Protein AF-A0A2N2DES1-F1 (afdb_monomer)

Foldseek 3Di:
DDDPVNVVVVVVVVVVVVVVVVVVPPAPPQHDPVVSVVVVVVVCVVCVVPNLVVQQVVCCVPPVDDLVRPQQVVCVVVVHDRDD

Radius of gyration: 20.35 Å; Cα contacts (8 Å, |Δi|>4): 31; chains: 1; bounding box: 42×20×59 Å

Sequence (84 aa):
MLNRKNIITVVLVIAFIAVIVLAATNRSRHGDPKEWEKKHAEVAQQHAGQLDEFCLDCHNKEFNHTRENFCNQCHRARKVKPVE

Structure (mmCIF, N/CA/C/O backbone):
data_AF-A0A2N2DES1-F1
#
_entry.id   AF-A0A2N2DES1-F1
#
loop_
_atom_site.group_PDB
_atom_site.id
_atom_site.type_symbol
_atom_site.label_atom_id
_atom_site.label_alt_id
_atom_site.label_comp_id
_atom_site.label_asym_id
_atom_site.label_entity_id
_atom_site.label_seq_id
_atom_site.pdbx_PDB_ins_code
_atom_site.Cartn_x
_atom_site.Cartn_y
_atom_site.Cartn_z
_atom_site.occupancy
_atom_site.B_iso_or_equiv
_atom_site.auth_seq_id
_atom_site.auth_comp_id
_atom_site.auth_asym_id
_atom_site.auth_atom_id
_atom_site.pdbx_PDB_model_num
ATOM 1 N N . M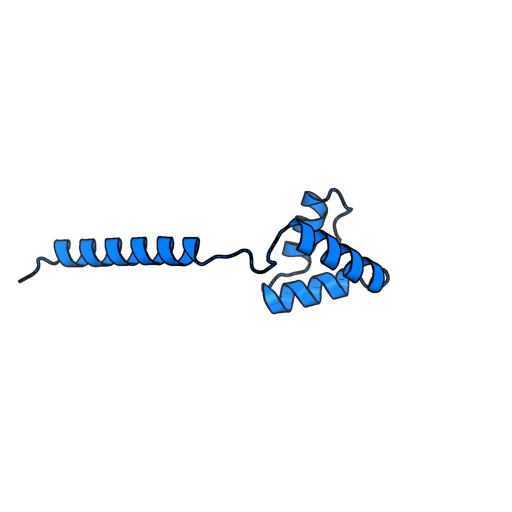ET A 1 1 ? -23.396 1.976 42.886 1.00 59.47 1 MET A N 1
ATOM 2 C CA . MET A 1 1 ? -23.631 1.127 41.695 1.00 59.47 1 MET A CA 1
ATOM 3 C C . MET A 1 1 ? -23.532 2.013 40.464 1.00 59.47 1 MET A C 1
ATOM 5 O O . MET A 1 1 ? -24.220 3.027 40.424 1.00 59.47 1 MET A O 1
ATOM 9 N N . LEU A 1 2 ? -22.64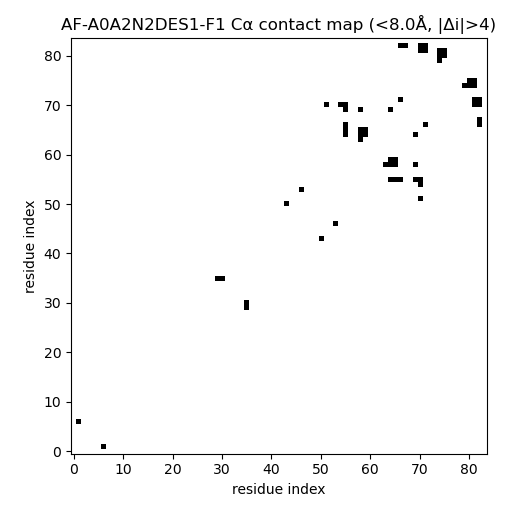1 1.714 39.513 1.00 60.66 2 LEU A N 1
ATOM 10 C CA . LEU A 1 2 ? -22.539 2.512 38.287 1.00 60.66 2 LEU A CA 1
ATOM 11 C C . LEU A 1 2 ? -23.819 2.324 37.458 1.00 60.66 2 LEU A C 1
ATOM 13 O O . LEU A 1 2 ? -24.201 1.198 37.150 1.00 60.66 2 LEU A O 1
ATOM 17 N N . ASN A 1 3 ? -24.485 3.423 37.107 1.00 79.31 3 ASN A N 1
ATOM 18 C CA . ASN A 1 3 ? -25.637 3.410 36.208 1.00 79.31 3 ASN A CA 1
ATOM 19 C C . ASN A 1 3 ? -25.224 2.802 34.855 1.00 79.31 3 ASN A C 1
ATOM 21 O O . ASN A 1 3 ? -24.141 3.098 34.350 1.00 79.31 3 ASN A O 1
ATOM 25 N N . ARG A 1 4 ? -26.101 1.999 34.244 1.00 80.12 4 ARG A N 1
ATOM 26 C CA . ARG A 1 4 ? -25.925 1.406 32.909 1.00 80.12 4 ARG A CA 1
ATOM 27 C C . ARG A 1 4 ? -25.456 2.430 31.862 1.00 80.12 4 ARG A C 1
ATOM 29 O O . ARG A 1 4 ? -24.621 2.100 31.029 1.00 80.12 4 ARG A O 1
ATOM 36 N N . LYS A 1 5 ? -25.918 3.684 31.956 1.00 81.00 5 LYS A N 1
ATOM 37 C CA . LYS A 1 5 ? -25.459 4.799 31.104 1.00 81.00 5 LYS A CA 1
ATOM 38 C C . LYS A 1 5 ? -23.969 5.117 31.287 1.00 81.00 5 LYS A C 1
ATOM 40 O O . LYS A 1 5 ? -23.265 5.295 30.304 1.00 81.00 5 LYS A O 1
ATOM 45 N N . ASN A 1 6 ? -23.472 5.111 32.523 1.00 83.88 6 ASN A N 1
ATOM 46 C CA . ASN A 1 6 ? -22.069 5.405 32.831 1.00 83.88 6 ASN A CA 1
ATOM 47 C C . ASN A 1 6 ? -21.141 4.284 32.347 1.00 83.88 6 ASN A C 1
ATOM 49 O O . ASN A 1 6 ? -20.043 4.563 31.882 1.00 83.88 6 ASN A O 1
ATOM 53 N N . ILE A 1 7 ? -21.596 3.028 32.410 1.00 88.81 7 ILE A N 1
ATOM 54 C CA . ILE A 1 7 ? -20.844 1.877 31.887 1.00 88.81 7 ILE A CA 1
ATOM 55 C C . ILE A 1 7 ? -20.682 1.998 30.368 1.00 88.81 7 ILE A C 1
ATOM 57 O O . ILE A 1 7 ? -19.576 1.845 29.860 1.00 88.81 7 ILE A O 1
ATOM 61 N N . ILE A 1 8 ? -21.759 2.335 29.650 1.00 87.44 8 ILE A N 1
ATOM 62 C CA . ILE A 1 8 ? -21.721 2.519 28.191 1.00 87.44 8 ILE A CA 1
ATOM 63 C C . ILE A 1 8 ? -20.747 3.639 27.812 1.00 87.44 8 ILE A C 1
ATOM 65 O O . ILE A 1 8 ? -19.910 3.449 26.932 1.00 87.44 8 ILE A O 1
ATOM 69 N N . THR A 1 9 ? -20.803 4.779 28.504 1.00 89.88 9 THR A N 1
ATOM 70 C CA . THR A 1 9 ? -19.888 5.898 28.245 1.00 89.88 9 THR A CA 1
ATOM 71 C C . THR A 1 9 ? -18.427 5.498 28.445 1.00 89.88 9 THR A C 1
ATOM 73 O O . THR A 1 9 ? -17.594 5.802 27.598 1.00 89.88 9 THR A O 1
ATOM 76 N N . VAL A 1 10 ? -18.108 4.775 29.523 1.00 89.19 10 VAL A N 1
ATOM 77 C CA . VAL A 1 10 ? -16.736 4.312 29.792 1.00 89.19 10 VAL A CA 1
ATOM 78 C C . VAL A 1 10 ? -16.244 3.363 28.698 1.00 89.19 10 VAL A C 1
ATOM 80 O O . VAL A 1 10 ? -15.122 3.517 28.222 1.00 89.19 10 VAL A O 1
ATOM 83 N N . VAL A 1 11 ? -17.086 2.432 28.243 1.00 90.81 11 VAL A N 1
ATOM 84 C CA . VAL A 1 11 ? -16.740 1.509 27.148 1.00 90.81 11 VAL A CA 1
ATOM 85 C C . VAL A 1 11 ? -16.443 2.268 25.854 1.00 90.81 11 VAL A C 1
ATOM 87 O O . VAL A 1 11 ? -15.447 1.979 25.194 1.00 90.81 11 VAL A O 1
ATOM 90 N N . LEU A 1 12 ? -17.257 3.270 25.510 1.00 90.31 12 LEU A N 1
ATOM 91 C CA . LEU A 1 12 ? -17.045 4.084 24.310 1.00 90.31 12 LEU A CA 1
ATOM 92 C C . LEU A 1 12 ? -15.748 4.896 24.381 1.00 90.31 12 LEU A C 1
ATOM 94 O O . LEU A 1 12 ? -15.010 4.957 23.400 1.00 90.31 12 LEU A O 1
ATOM 98 N N . VAL A 1 13 ? -15.441 5.477 25.542 1.00 93.56 13 VAL A N 1
ATOM 99 C CA . VAL A 1 13 ? -14.194 6.227 25.752 1.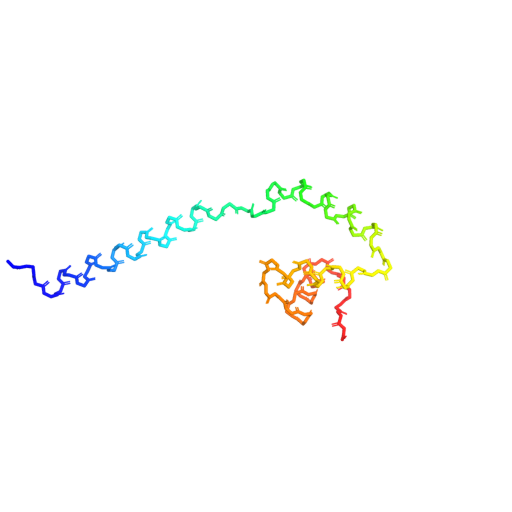00 93.56 13 VAL A CA 1
ATOM 100 C C . VAL A 1 13 ? -12.979 5.310 25.609 1.00 93.56 13 VAL A C 1
ATOM 102 O O . VAL A 1 13 ? -12.028 5.665 24.917 1.00 93.56 13 VAL A O 1
ATOM 105 N N . ILE A 1 14 ? -13.018 4.111 26.194 1.00 92.00 14 ILE A N 1
ATOM 106 C CA . ILE A 1 14 ? -11.929 3.132 26.069 1.00 92.00 14 ILE A CA 1
ATOM 107 C C . ILE A 1 14 ? -11.754 2.695 24.610 1.00 92.00 14 ILE A C 1
ATOM 109 O O . ILE A 1 14 ? -10.627 2.659 24.117 1.00 92.00 14 ILE A O 1
ATOM 113 N N . ALA A 1 15 ? -12.850 2.412 23.900 1.00 91.00 15 ALA A N 1
ATOM 114 C CA . ALA A 1 15 ? -12.802 2.045 22.487 1.00 91.00 15 ALA A CA 1
AT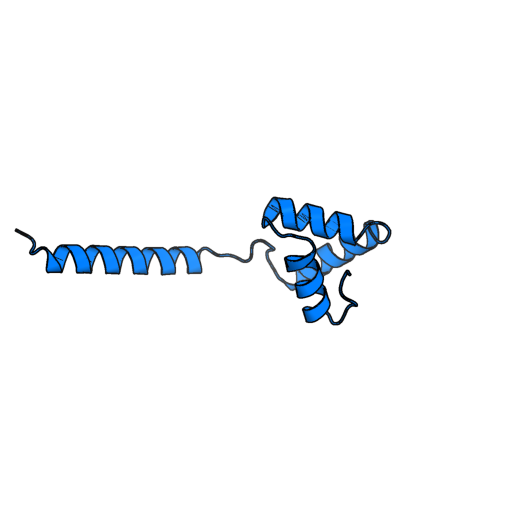OM 115 C C . ALA A 1 15 ? -12.189 3.165 21.628 1.00 91.00 15 ALA A C 1
ATOM 117 O O . ALA A 1 15 ? -11.347 2.901 20.772 1.00 91.00 15 ALA A O 1
ATOM 118 N N . PHE A 1 16 ? -12.549 4.421 21.895 1.00 91.88 16 PHE A N 1
ATOM 119 C CA . PHE A 1 16 ? -11.994 5.576 21.193 1.00 91.88 16 PHE A CA 1
ATOM 120 C C . PHE A 1 16 ? -10.489 5.750 21.451 1.00 91.88 16 PHE A C 1
ATOM 122 O O . PHE A 1 16 ? -9.716 5.946 20.513 1.00 91.88 16 PHE A O 1
ATOM 129 N N . ILE A 1 17 ? -10.049 5.600 22.704 1.00 90.88 17 ILE A N 1
ATOM 130 C CA . ILE A 1 17 ? -8.624 5.638 23.066 1.00 90.88 17 ILE A CA 1
ATOM 131 C C . ILE A 1 17 ? -7.859 4.509 22.365 1.00 90.88 17 ILE A C 1
ATOM 133 O O . ILE A 1 17 ? -6.774 4.748 21.839 1.00 90.88 17 ILE A O 1
ATOM 137 N N . ALA A 1 18 ? -8.426 3.302 22.294 1.00 86.31 18 ALA A N 1
ATOM 138 C CA . ALA A 1 18 ? -7.804 2.178 21.598 1.00 86.31 18 ALA A CA 1
ATOM 139 C C . ALA A 1 18 ? -7.582 2.474 20.104 1.00 86.31 18 ALA A C 1
ATOM 141 O O . ALA A 1 18 ? -6.504 2.196 19.583 1.00 86.31 18 ALA A O 1
ATOM 142 N N . VAL A 1 19 ? -8.552 3.102 19.428 1.00 83.69 19 VAL A N 1
ATOM 143 C CA . VAL A 1 19 ? -8.410 3.524 18.023 1.00 83.69 19 VAL A CA 1
ATOM 144 C C . VAL A 1 19 ? -7.292 4.556 17.858 1.00 83.69 19 VAL A C 1
ATOM 146 O O . VAL A 1 19 ? -6.482 4.427 16.942 1.00 83.69 19 VAL A O 1
ATOM 149 N N . ILE A 1 20 ? -7.198 5.545 18.754 1.00 82.12 20 ILE A N 1
ATOM 150 C CA . ILE A 1 20 ? -6.131 6.561 18.713 1.00 82.12 20 ILE A CA 1
ATOM 151 C C . ILE A 1 20 ? -4.755 5.920 18.904 1.00 82.12 20 ILE A C 1
ATOM 153 O O . ILE A 1 20 ? -3.825 6.232 18.162 1.00 82.12 20 ILE A O 1
ATOM 157 N N . VAL A 1 21 ? -4.620 5.010 19.872 1.00 80.69 21 VAL A N 1
ATOM 158 C CA . VAL A 1 21 ? -3.356 4.309 20.132 1.00 80.69 21 VAL A CA 1
ATOM 159 C C . VAL A 1 21 ? -2.952 3.463 18.926 1.00 80.69 21 VAL A C 1
ATOM 161 O O . VAL A 1 21 ? -1.802 3.539 18.506 1.00 80.69 21 VAL A O 1
ATOM 164 N N . LEU A 1 22 ? -3.886 2.721 18.324 1.00 78.56 22 LEU A N 1
ATOM 165 C CA . LEU A 1 22 ? -3.632 1.933 17.113 1.00 78.56 22 LEU A CA 1
ATOM 166 C C . LEU A 1 22 ? -3.258 2.807 15.908 1.00 78.56 22 LEU A C 1
ATOM 168 O O . LEU A 1 22 ? -2.391 2.436 15.121 1.00 78.56 22 LEU A O 1
ATOM 172 N N . ALA A 1 23 ? -3.872 3.982 15.765 1.00 68.69 23 ALA A N 1
ATOM 173 C CA . ALA A 1 23 ? -3.518 4.933 14.715 1.00 68.69 23 ALA A CA 1
ATOM 174 C C . ALA A 1 23 ? -2.113 5.522 14.928 1.00 68.69 23 ALA A C 1
ATOM 176 O O . ALA A 1 23 ? -1.352 5.653 13.973 1.00 68.69 23 ALA A O 1
ATOM 177 N N . ALA A 1 24 ? -1.744 5.828 16.175 1.00 66.31 24 ALA A N 1
ATOM 178 C CA . ALA A 1 24 ? -0.424 6.350 16.523 1.00 66.31 24 ALA A CA 1
ATOM 179 C C . ALA A 1 24 ? 0.696 5.299 16.400 1.00 66.31 24 ALA A C 1
ATOM 181 O O . ALA A 1 24 ? 1.838 5.647 16.099 1.00 66.31 24 ALA A O 1
ATOM 182 N N . THR A 1 25 ? 0.392 4.014 16.612 1.00 64.50 25 THR A N 1
ATOM 183 C CA . THR A 1 25 ? 1.354 2.912 16.439 1.00 64.50 25 THR A CA 1
ATOM 184 C C . THR A 1 25 ? 1.435 2.395 15.007 1.00 64.50 25 THR A C 1
ATOM 186 O O . THR A 1 25 ? 2.333 1.604 14.707 1.00 64.50 25 THR A O 1
ATOM 189 N N . ASN A 1 26 ? 0.577 2.885 14.107 1.00 59.03 26 ASN A N 1
ATOM 190 C CA . ASN A 1 26 ? 0.627 2.624 12.672 1.00 59.03 26 ASN A CA 1
ATOM 191 C C . ASN A 1 26 ? 1.817 3.374 12.039 1.00 59.03 26 ASN A C 1
ATOM 193 O O . ASN A 1 26 ? 1.675 4.291 11.233 1.00 59.03 26 ASN A O 1
ATOM 197 N N . ARG A 1 27 ? 3.038 2.995 12.433 1.00 55.31 27 ARG A N 1
ATOM 198 C CA . ARG A 1 27 ? 4.252 3.343 11.695 1.00 55.31 27 ARG A CA 1
ATOM 199 C C . ARG A 1 27 ? 4.082 2.829 10.270 1.00 55.31 27 ARG A C 1
ATOM 201 O O . ARG A 1 27 ? 3.637 1.696 10.086 1.00 55.31 27 ARG A O 1
ATOM 208 N N . SER A 1 28 ? 4.465 3.631 9.276 1.00 55.25 28 SER A N 1
ATOM 209 C CA . SER A 1 28 ? 4.583 3.161 7.895 1.00 55.25 28 SER A CA 1
ATOM 210 C C . SER A 1 28 ? 5.351 1.844 7.896 1.00 55.25 28 SER A C 1
ATOM 212 O O . SER A 1 28 ? 6.538 1.814 8.216 1.00 55.25 28 SER A O 1
ATOM 214 N N . ARG A 1 29 ? 4.660 0.749 7.560 1.00 58.97 29 ARG A N 1
ATOM 215 C CA . ARG A 1 29 ? 5.207 -0.621 7.529 1.00 58.97 29 ARG A CA 1
ATOM 216 C C . ARG A 1 29 ? 6.466 -0.737 6.660 1.00 58.97 29 ARG A C 1
ATOM 218 O O . ARG A 1 29 ? 7.279 -1.629 6.843 1.00 58.97 29 ARG A O 1
ATOM 225 N N . HIS A 1 30 ? 6.607 0.215 5.747 1.00 63.72 30 HIS A N 1
ATOM 226 C CA . HIS A 1 30 ? 7.658 0.350 4.758 1.00 63.72 30 HIS A CA 1
ATOM 227 C C . HIS A 1 30 ? 8.809 1.284 5.183 1.00 63.72 30 HIS A C 1
ATOM 229 O O . HIS A 1 30 ? 9.747 1.470 4.416 1.00 63.72 30 HIS A O 1
ATOM 235 N N . GLY A 1 31 ? 8.774 1.846 6.397 1.00 69.94 31 GLY A N 1
ATOM 236 C CA . GLY A 1 31 ? 9.807 2.756 6.894 1.00 69.94 31 GLY A CA 1
ATOM 237 C C . GLY A 1 31 ? 9.757 4.138 6.236 1.00 69.94 31 GLY A C 1
ATOM 238 O O . GLY A 1 31 ? 8.674 4.673 5.985 1.00 69.94 31 GLY A O 1
ATOM 239 N N . ASP A 1 32 ? 10.931 4.732 6.003 1.00 78.81 32 ASP A N 1
ATOM 240 C CA . ASP A 1 32 ? 11.056 6.019 5.316 1.00 78.81 32 ASP A CA 1
ATOM 241 C C . ASP A 1 32 ? 10.568 5.913 3.855 1.00 78.81 32 ASP A C 1
ATOM 243 O O . ASP A 1 32 ? 11.033 5.039 3.118 1.00 78.81 32 ASP A O 1
ATOM 247 N N . PRO A 1 33 ? 9.663 6.798 3.395 1.00 69.56 33 PRO A N 1
ATOM 248 C CA . PRO A 1 33 ? 9.103 6.716 2.049 1.00 69.56 33 PRO A CA 1
ATOM 249 C C . PRO A 1 33 ? 10.133 6.811 0.918 1.00 69.56 33 PRO A C 1
ATOM 251 O O . PRO A 1 33 ? 9.951 6.161 -0.111 1.00 69.56 33 PRO A O 1
ATOM 254 N N . LYS A 1 34 ? 11.203 7.603 1.081 1.00 73.19 34 LYS A N 1
ATOM 255 C CA . LYS A 1 34 ? 12.229 7.770 0.039 1.00 73.19 34 LYS A CA 1
ATOM 256 C C . LYS A 1 34 ? 13.113 6.535 -0.048 1.00 73.19 34 LYS A C 1
ATOM 258 O O . LYS A 1 34 ? 13.457 6.097 -1.144 1.00 73.19 34 LYS A O 1
ATOM 263 N N . GLU A 1 35 ? 13.477 5.970 1.101 1.00 77.00 35 GLU A N 1
ATOM 264 C CA . GLU A 1 35 ? 14.245 4.727 1.145 1.00 77.00 35 GLU A CA 1
ATOM 265 C C . GLU A 1 35 ? 13.437 3.553 0.582 1.00 77.00 35 GLU A C 1
ATOM 267 O O . GLU A 1 35 ? 13.959 2.764 -0.211 1.00 77.00 35 GLU A O 1
ATOM 272 N N . TRP A 1 36 ? 12.151 3.477 0.936 1.00 77.00 36 TRP A N 1
ATOM 273 C CA . TRP A 1 36 ? 11.241 2.488 0.377 1.00 77.00 36 TRP A CA 1
ATOM 274 C C . TRP A 1 36 ? 11.133 2.615 -1.140 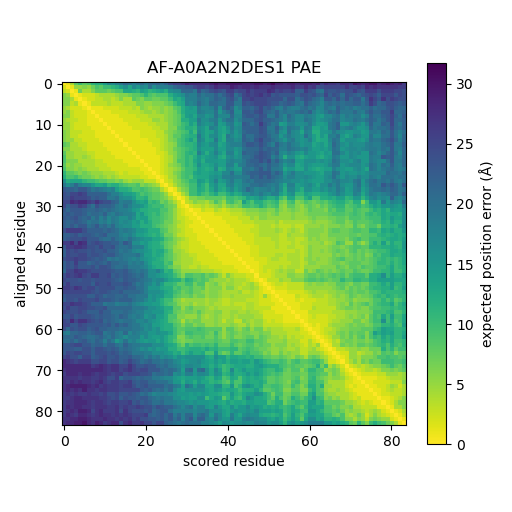1.00 77.00 36 TRP A C 1
ATOM 276 O O . TRP A 1 36 ? 11.306 1.622 -1.837 1.00 77.00 36 TRP A O 1
ATOM 286 N N . GLU A 1 37 ? 10.901 3.821 -1.665 1.00 74.88 37 GLU A N 1
ATOM 287 C CA . GLU A 1 37 ? 10.748 4.048 -3.104 1.00 74.88 37 GLU A CA 1
ATOM 288 C C . GLU A 1 37 ? 11.994 3.617 -3.887 1.00 74.88 37 GLU A C 1
ATOM 290 O O . GLU A 1 37 ? 11.872 2.960 -4.923 1.00 74.88 37 GLU A O 1
ATOM 295 N N . LYS A 1 38 ? 13.189 3.909 -3.357 1.00 80.88 38 LYS A N 1
ATOM 296 C CA . LYS A 1 38 ? 14.454 3.479 -3.960 1.00 80.88 38 LYS A CA 1
ATOM 297 C C . LYS A 1 38 ? 14.574 1.953 -4.005 1.00 80.88 38 LYS A C 1
ATOM 299 O O . LYS A 1 38 ? 14.782 1.394 -5.079 1.00 80.88 38 LYS A O 1
ATOM 304 N N . L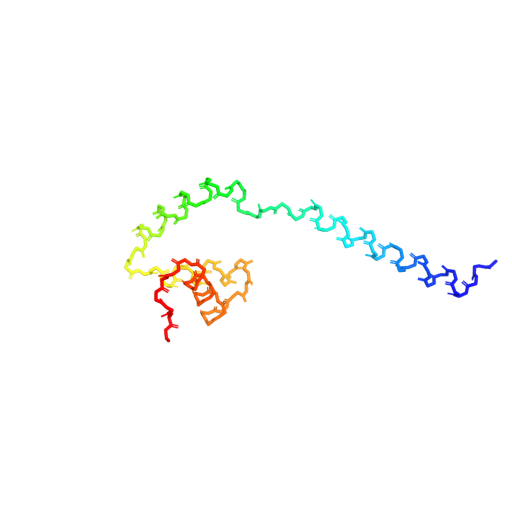YS A 1 39 ? 14.411 1.275 -2.864 1.00 76.81 39 LYS A N 1
ATOM 305 C CA . LYS A 1 39 ? 14.511 -0.195 -2.783 1.00 76.81 39 LYS A CA 1
ATOM 306 C C . LYS A 1 39 ? 13.438 -0.881 -3.621 1.00 76.81 39 LYS A C 1
ATOM 308 O O . LYS A 1 39 ? 13.711 -1.858 -4.306 1.00 76.81 39 LYS A O 1
ATOM 313 N N . HIS A 1 40 ? 12.222 -0.347 -3.602 1.00 77.50 40 HIS A N 1
ATOM 314 C CA . HIS A 1 40 ? 11.117 -0.866 -4.393 1.00 77.50 40 HIS A CA 1
ATOM 315 C C . HIS A 1 40 ? 11.411 -0.765 -5.896 1.00 77.50 40 HIS A C 1
ATOM 317 O O . HIS A 1 40 ? 11.163 -1.717 -6.630 1.00 77.50 40 HIS A O 1
ATOM 323 N N . ALA A 1 41 ? 11.975 0.355 -6.362 1.00 76.31 41 ALA A N 1
ATOM 324 C CA . ALA A 1 41 ? 12.382 0.511 -7.757 1.00 76.31 41 ALA A CA 1
ATOM 325 C C . ALA A 1 41 ? 13.503 -0.466 -8.157 1.00 76.31 41 ALA A C 1
ATOM 327 O O . ALA A 1 41 ? 13.442 -1.041 -9.242 1.00 76.31 41 ALA A O 1
ATOM 328 N N . GLU A 1 42 ? 14.490 -0.693 -7.286 1.00 82.94 42 GLU A N 1
ATOM 329 C CA . GLU A 1 42 ? 15.570 -1.665 -7.517 1.00 82.94 42 GLU A CA 1
ATOM 330 C C . GLU A 1 42 ? 15.023 -3.095 -7.666 1.00 82.94 42 GLU A C 1
ATOM 332 O O . GLU A 1 42 ? 15.350 -3.788 -8.630 1.00 82.94 42 GLU A O 1
ATOM 337 N N . VAL A 1 43 ? 14.132 -3.519 -6.766 1.00 78.06 43 VAL A N 1
ATOM 338 C CA . VAL A 1 43 ? 13.496 -4.846 -6.823 1.00 78.06 43 VAL A CA 1
ATOM 339 C C . VAL A 1 43 ? 12.593 -4.973 -8.056 1.00 78.06 43 VAL A C 1
ATOM 341 O O . VAL A 1 43 ? 12.632 -5.981 -8.758 1.00 78.06 43 VAL A O 1
ATOM 344 N N . ALA A 1 44 ? 11.834 -3.928 -8.392 1.00 76.44 44 ALA A N 1
ATOM 345 C CA . ALA A 1 44 ? 11.012 -3.911 -9.598 1.00 76.44 44 ALA A CA 1
ATOM 346 C C . ALA A 1 44 ? 11.845 -4.081 -10.882 1.00 76.44 44 ALA A C 1
ATOM 348 O O . ALA A 1 44 ? 11.438 -4.795 -11.795 1.00 76.44 44 ALA A O 1
ATOM 349 N N . GLN A 1 45 ? 13.031 -3.469 -10.949 1.00 82.25 45 GLN A N 1
ATOM 350 C CA . GLN A 1 45 ? 13.945 -3.644 -12.081 1.00 82.25 45 GLN A CA 1
ATOM 351 C C . GLN A 1 45 ? 14.508 -5.068 -12.160 1.00 82.25 45 GLN A C 1
ATOM 353 O O . GLN A 1 45 ? 14.617 -5.617 -13.255 1.00 82.25 45 GLN A O 1
ATOM 358 N N . GLN A 1 46 ? 14.817 -5.692 -11.020 1.00 82.75 46 GLN A N 1
ATOM 359 C CA . GLN A 1 46 ? 15.289 -7.083 -10.968 1.00 82.75 46 GLN A CA 1
ATOM 360 C C . GLN A 1 46 ? 14.229 -8.082 -11.453 1.00 82.75 46 GLN A C 1
ATOM 362 O O . GLN A 1 46 ? 14.569 -9.098 -12.055 1.00 82.75 46 GLN A O 1
ATOM 367 N N . HIS A 1 47 ? 12.949 -7.765 -11.246 1.00 77.19 47 HIS A N 1
ATOM 368 C CA . HIS A 1 47 ? 11.809 -8.586 -11.653 1.00 77.19 47 HIS A CA 1
ATOM 369 C C . HIS A 1 47 ? 11.072 -8.036 -12.885 1.00 77.19 47 HIS A C 1
ATOM 371 O O . HIS A 1 47 ? 9.913 -8.378 -13.099 1.00 77.19 47 HIS A O 1
ATOM 377 N N . ALA A 1 48 ? 11.713 -7.219 -13.729 1.00 72.12 48 ALA A N 1
ATOM 378 C CA . ALA A 1 48 ? 11.051 -6.514 -14.835 1.00 72.12 48 ALA A CA 1
ATOM 379 C C . ALA A 1 48 ? 10.272 -7.424 -15.815 1.00 72.12 48 ALA A C 1
ATOM 381 O O . ALA A 1 48 ? 9.302 -6.976 -16.420 1.00 72.12 48 ALA A O 1
ATOM 382 N N . GLY A 1 49 ? 10.654 -8.700 -15.954 1.00 72.50 49 GLY A N 1
ATOM 383 C CA . GLY A 1 49 ? 9.942 -9.685 -16.784 1.00 72.50 49 GLY A CA 1
ATOM 384 C C . GLY A 1 49 ? 8.727 -10.356 -16.123 1.00 72.50 49 GLY A C 1
ATOM 385 O O . GLY A 1 49 ? 7.964 -11.022 -16.812 1.00 72.50 49 GLY A O 1
ATOM 386 N N . GLN A 1 50 ? 8.551 -10.201 -14.808 1.00 77.19 50 GLN A N 1
ATOM 387 C CA . GLN A 1 50 ? 7.494 -10.826 -13.992 1.00 77.19 50 GLN A CA 1
ATOM 388 C C . GLN A 1 50 ? 6.932 -9.840 -12.954 1.00 77.19 50 GLN A C 1
ATOM 390 O O . GLN A 1 50 ? 6.479 -10.231 -11.877 1.00 77.19 50 GLN A O 1
ATOM 395 N N . LEU A 1 51 ? 6.988 -8.540 -13.256 1.00 71.56 51 LEU A N 1
ATOM 396 C CA . LEU A 1 51 ? 6.736 -7.487 -12.275 1.00 71.56 51 LEU A CA 1
ATOM 397 C C . LEU A 1 51 ? 5.327 -7.580 -11.678 1.00 71.56 51 LEU A C 1
ATOM 399 O O . LEU A 1 51 ? 5.162 -7.439 -10.471 1.00 71.56 51 LEU A O 1
ATOM 403 N N . ASP A 1 52 ? 4.330 -7.890 -12.504 1.00 70.06 52 ASP A N 1
ATOM 404 C CA . ASP A 1 52 ? 2.946 -8.055 -12.062 1.00 70.06 52 ASP A CA 1
ATOM 405 C C . ASP A 1 52 ? 2.774 -9.218 -11.078 1.00 70.06 52 ASP A C 1
ATOM 407 O O . ASP A 1 52 ? 2.072 -9.078 -10.078 1.00 70.06 52 ASP A O 1
ATOM 411 N N . GLU A 1 53 ? 3.408 -10.362 -11.350 1.00 74.06 53 GLU A N 1
ATOM 412 C CA . GLU A 1 53 ? 3.340 -11.549 -10.489 1.00 74.06 53 GLU A CA 1
ATOM 413 C C . GLU A 1 53 ? 4.059 -11.292 -9.165 1.00 74.06 53 GLU A C 1
ATOM 415 O O . GLU A 1 53 ? 3.518 -11.590 -8.102 1.00 74.06 53 GLU A O 1
ATOM 420 N N . PHE A 1 54 ? 5.231 -10.657 -9.223 1.00 78.19 54 PHE A N 1
ATOM 421 C CA . PHE A 1 54 ? 5.993 -10.257 -8.045 1.00 78.19 54 PHE A CA 1
ATOM 422 C C . PHE A 1 54 ? 5.219 -9.257 -7.170 1.00 78.19 54 PHE A C 1
ATOM 424 O O . PHE A 1 54 ? 5.084 -9.450 -5.959 1.00 78.19 54 PHE A O 1
ATOM 431 N N . CYS A 1 55 ? 4.673 -8.195 -7.771 1.00 75.19 55 CYS A N 1
ATOM 432 C CA . CYS A 1 55 ? 3.896 -7.190 -7.052 1.00 75.19 55 CYS A CA 1
ATOM 433 C C . CYS A 1 55 ? 2.618 -7.789 -6.454 1.00 75.19 55 CYS A C 1
ATOM 435 O O . CYS A 1 55 ? 2.266 -7.459 -5.321 1.00 75.19 55 CYS A O 1
ATOM 437 N N . LEU A 1 56 ? 1.940 -8.683 -7.177 1.00 74.69 56 LEU A N 1
ATOM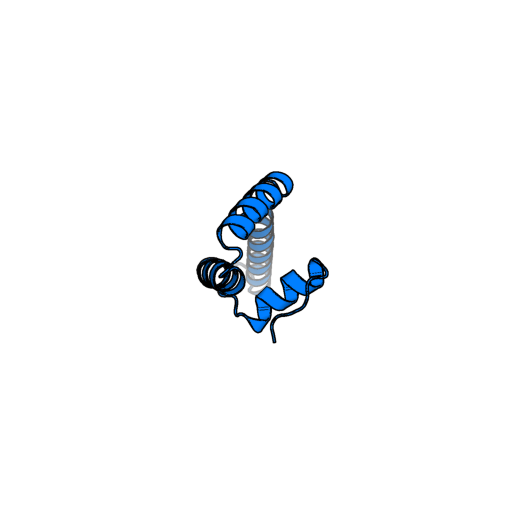 438 C CA . LEU A 1 56 ? 0.754 -9.364 -6.674 1.00 74.69 56 LEU A CA 1
ATOM 439 C C . LEU A 1 56 ? 1.085 -10.299 -5.508 1.00 74.69 56 LEU A C 1
ATOM 441 O O . LEU A 1 56 ? 0.395 -10.239 -4.498 1.00 74.69 56 LEU A O 1
ATOM 445 N N . ASP A 1 57 ? 2.128 -11.122 -5.610 1.00 76.75 57 ASP A N 1
ATOM 446 C CA . ASP A 1 57 ? 2.524 -12.062 -4.555 1.00 76.75 57 ASP A CA 1
ATOM 447 C C . ASP A 1 57 ? 2.931 -11.329 -3.268 1.00 76.75 57 ASP A C 1
ATOM 449 O O . ASP A 1 57 ? 2.442 -11.648 -2.182 1.00 76.75 57 ASP A O 1
ATOM 453 N N . CYS A 1 58 ? 3.742 -10.273 -3.399 1.00 71.75 58 CYS A N 1
ATOM 454 C CA . CYS A 1 58 ? 4.146 -9.422 -2.281 1.00 71.75 58 CYS A CA 1
ATOM 455 C C . CYS A 1 58 ? 2.929 -8.791 -1.585 1.00 71.75 58 CYS A C 1
ATOM 457 O O . CYS A 1 58 ? 2.770 -8.886 -0.367 1.00 71.75 58 CYS A O 1
ATOM 459 N N . HIS A 1 59 ? 2.015 -8.192 -2.353 1.00 74.31 59 HIS A N 1
ATOM 460 C CA . HIS A 1 59 ? 0.882 -7.486 -1.764 1.00 74.31 59 HIS A CA 1
ATOM 461 C C . HIS A 1 59 ? -0.275 -8.387 -1.332 1.00 74.31 59 HIS A C 1
ATOM 463 O O . HIS A 1 59 ? -1.026 -8.025 -0.424 1.00 74.31 59 HIS A O 1
ATOM 469 N N . ASN A 1 60 ? -0.416 -9.566 -1.928 1.00 77.12 60 ASN A N 1
ATOM 470 C CA . ASN A 1 60 ? -1.355 -10.576 -1.465 1.00 77.12 60 ASN A CA 1
ATOM 471 C C . ASN A 1 60 ? -0.915 -11.135 -0.106 1.00 77.12 60 ASN A C 1
ATOM 473 O O . ASN A 1 60 ? -1.696 -11.091 0.841 1.00 77.12 60 ASN A O 1
ATOM 477 N N . LYS A 1 61 ? 0.351 -11.555 0.025 1.00 70.12 61 LYS A N 1
ATOM 478 C CA . LYS A 1 61 ? 0.888 -12.121 1.274 1.00 70.12 61 LYS A CA 1
ATOM 479 C C . LYS A 1 61 ? 0.832 -11.141 2.443 1.00 70.12 61 LYS A C 1
ATOM 481 O O . LYS A 1 61 ? 0.459 -11.527 3.546 1.00 70.12 61 LYS A O 1
ATOM 486 N N . GLU A 1 62 ? 1.172 -9.878 2.199 1.00 65.19 62 GLU A N 1
ATOM 487 C CA . GLU A 1 62 ? 1.317 -8.884 3.269 1.00 65.19 62 GLU A CA 1
ATOM 488 C C . GLU A 1 62 ? 0.034 -8.086 3.558 1.00 65.19 62 GLU A C 1
ATOM 490 O O . GLU A 1 62 ? -0.181 -7.635 4.688 1.00 65.19 62 GLU A O 1
ATOM 495 N N . PHE A 1 63 ? -0.831 -7.898 2.554 1.00 69.62 63 PHE A N 1
ATOM 496 C CA . PHE A 1 63 ? -1.995 -7.003 2.649 1.00 69.62 63 PHE A CA 1
ATOM 497 C C . PHE A 1 63 ? -3.312 -7.642 2.195 1.00 69.62 63 PHE A C 1
ATOM 499 O O . PHE A 1 63 ? -4.341 -6.967 2.185 1.00 69.62 63 PHE A O 1
ATOM 506 N N . ASN A 1 64 ? -3.308 -8.933 1.842 1.00 71.19 64 ASN A N 1
ATOM 507 C CA . ASN A 1 64 ? -4.468 -9.657 1.314 1.00 71.19 64 ASN A CA 1
ATOM 508 C C . ASN A 1 64 ? -5.090 -8.970 0.083 1.00 71.19 64 ASN A C 1
ATOM 510 O O . ASN A 1 64 ? -6.306 -8.953 -0.118 1.00 71.19 64 ASN A O 1
ATOM 514 N N . HIS A 1 65 ? -4.243 -8.337 -0.727 1.00 71.81 65 HIS A N 1
ATOM 515 C CA . HIS A 1 65 ? -4.661 -7.636 -1.927 1.00 71.81 65 HIS A CA 1
ATOM 516 C C . HIS A 1 65 ? -4.862 -8.583 -3.124 1.00 71.81 65 HIS A C 1
ATOM 518 O O . HIS A 1 65 ? -4.139 -9.563 -3.305 1.00 71.81 65 HIS A O 1
ATOM 52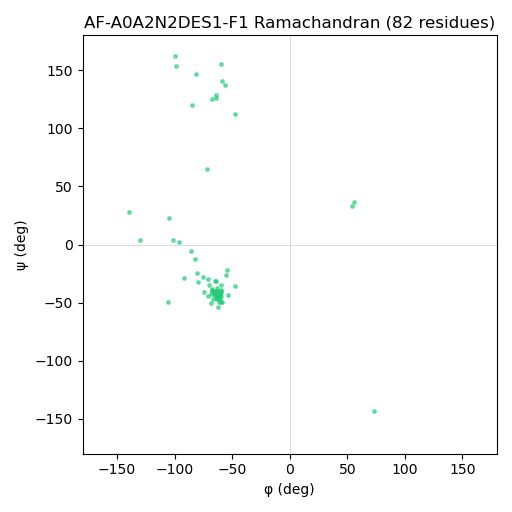4 N N . THR A 1 66 ? -5.827 -8.248 -3.985 1.00 68.81 66 THR A N 1
ATOM 525 C CA . THR A 1 66 ? -6.055 -8.903 -5.283 1.00 68.81 66 THR A CA 1
ATOM 526 C C . THR A 1 66 ? -5.450 -8.080 -6.423 1.00 68.81 66 THR A C 1
ATOM 528 O O . THR A 1 66 ? -5.202 -6.880 -6.270 1.00 68.81 66 THR A O 1
ATOM 531 N N . ARG A 1 67 ? -5.246 -8.709 -7.590 1.00 64.50 67 ARG A N 1
ATOM 532 C CA . ARG A 1 67 ? -4.708 -8.057 -8.801 1.00 64.50 67 ARG A CA 1
ATOM 533 C C . ARG A 1 67 ? -5.517 -6.815 -9.183 1.00 64.50 67 ARG A C 1
ATOM 535 O O . ARG A 1 67 ? -4.953 -5.753 -9.429 1.00 64.50 67 ARG A O 1
ATOM 542 N N . GLU A 1 68 ? -6.838 -6.936 -9.118 1.00 61.38 68 GLU A N 1
ATOM 543 C CA . GLU A 1 68 ? -7.797 -5.875 -9.439 1.00 61.38 68 GLU A CA 1
ATOM 544 C C . GLU A 1 68 ? -7.750 -4.709 -8.443 1.00 61.38 68 GLU A C 1
ATOM 546 O O . GLU A 1 68 ? -7.820 -3.548 -8.849 1.00 61.38 68 GLU A O 1
ATOM 551 N N . ASN A 1 69 ? -7.592 -4.996 -7.147 1.00 63.69 69 ASN A N 1
ATOM 552 C CA . ASN A 1 69 ? -7.602 -3.971 -6.103 1.00 63.69 69 ASN A CA 1
ATOM 553 C C . ASN A 1 69 ? -6.267 -3.232 -5.979 1.00 63.69 69 ASN A C 1
ATOM 555 O O . ASN A 1 69 ? -6.258 -2.044 -5.657 1.00 63.69 69 ASN A O 1
ATOM 559 N N . PHE A 1 70 ? -5.144 -3.905 -6.239 1.00 61.44 70 PHE A N 1
ATOM 560 C CA . PHE A 1 70 ? -3.825 -3.374 -5.910 1.00 61.44 70 PHE A CA 1
ATOM 561 C C . PHE A 1 70 ? -3.019 -2.872 -7.106 1.00 61.44 70 PHE A C 1
ATOM 563 O O . PHE A 1 70 ? -2.574 -1.721 -7.080 1.00 61.44 70 PHE A O 1
ATOM 570 N N . CYS A 1 71 ? -2.888 -3.657 -8.182 1.00 61.09 71 CYS A N 1
ATOM 571 C CA . CYS A 1 71 ? -2.146 -3.207 -9.364 1.00 61.09 71 CYS A CA 1
ATOM 572 C C . CYS A 1 71 ? -2.821 -1.977 -9.976 1.00 61.09 71 CYS A C 1
ATOM 574 O O . CYS A 1 71 ? -2.159 -0.986 -10.266 1.00 61.09 71 CYS A O 1
ATOM 576 N N . ASN A 1 72 ? -4.154 -1.963 -10.049 1.00 62.94 72 ASN A N 1
ATOM 577 C CA . ASN A 1 72 ? -4.880 -0.847 -10.649 1.00 62.94 72 ASN A CA 1
ATOM 578 C C . ASN A 1 72 ? -4.940 0.406 -9.768 1.00 62.94 72 ASN A C 1
ATOM 580 O O . ASN A 1 72 ? -4.993 1.505 -10.319 1.00 62.94 72 ASN A O 1
ATOM 584 N N . GLN A 1 73 ? -4.887 0.296 -8.435 1.00 64.19 73 GLN A N 1
ATOM 585 C CA . GLN A 1 73 ? -4.701 1.478 -7.581 1.00 64.19 73 GLN A CA 1
ATOM 586 C C . GLN A 1 73 ? -3.278 2.035 -7.697 1.00 64.19 73 GLN A C 1
ATOM 588 O O . GLN A 1 73 ? -3.111 3.244 -7.868 1.00 64.19 73 GLN A O 1
ATOM 593 N N . CYS A 1 74 ? -2.260 1.170 -7.674 1.00 66.06 74 CYS A N 1
ATOM 594 C CA . CYS A 1 74 ? -0.861 1.575 -7.808 1.00 66.06 74 CYS A CA 1
ATOM 595 C C . CYS A 1 74 ? -0.581 2.214 -9.183 1.00 66.06 74 CYS A C 1
ATOM 597 O O . CYS A 1 74 ? -0.035 3.316 -9.265 1.00 66.06 74 CYS A O 1
ATOM 599 N N . HIS A 1 75 ? -1.045 1.583 -10.266 1.00 65.25 75 HIS A N 1
ATOM 600 C CA . HIS A 1 75 ? -0.878 2.064 -11.639 1.00 65.25 75 HIS A CA 1
ATOM 601 C C . HIS A 1 75 ? -1.590 3.405 -11.854 1.00 65.25 75 HIS A C 1
ATOM 603 O O . HIS A 1 75 ? -1.002 4.324 -12.424 1.00 65.25 75 HIS A O 1
ATOM 609 N N . ARG A 1 76 ? -2.799 3.587 -11.299 1.00 69.00 76 ARG A N 1
ATOM 610 C CA . ARG A 1 76 ? -3.491 4.889 -11.319 1.00 69.00 76 ARG A CA 1
ATOM 611 C C . ARG A 1 76 ? -2.716 5.974 -10.569 1.00 69.00 76 ARG A C 1
ATOM 613 O O . ARG A 1 76 ? -2.566 7.071 -11.101 1.00 69.00 76 ARG A O 1
ATOM 620 N N . ALA A 1 77 ? -2.194 5.680 -9.377 1.00 64.88 77 ALA A N 1
ATOM 621 C CA . ALA A 1 77 ? -1.431 6.647 -8.582 1.00 64.88 77 ALA A CA 1
ATOM 622 C C . ALA A 1 77 ? -0.111 7.063 -9.256 1.00 64.88 77 ALA A C 1
ATOM 624 O O . ALA A 1 77 ? 0.335 8.201 -9.110 1.00 64.88 77 ALA A O 1
ATOM 625 N N . ARG A 1 78 ? 0.505 6.153 -10.019 1.00 59.00 78 ARG A N 1
ATOM 626 C CA . ARG A 1 78 ? 1.797 6.357 -10.693 1.00 59.00 78 ARG A CA 1
ATOM 627 C C . ARG A 1 78 ? 1.685 6.674 -12.190 1.00 59.00 78 ARG A C 1
ATOM 629 O O . ARG A 1 78 ? 2.714 6.823 -12.840 1.00 59.00 78 ARG A O 1
ATOM 636 N N . LYS A 1 79 ? 0.467 6.823 -12.729 1.00 66.69 79 LYS A N 1
ATOM 637 C CA . LYS A 1 79 ? 0.185 7.052 -14.163 1.00 66.69 79 LYS A CA 1
ATOM 638 C C . LYS A 1 79 ? 0.784 5.977 -15.088 1.00 66.69 79 LYS A C 1
ATOM 640 O O . LYS A 1 79 ? 1.231 6.276 -16.192 1.00 66.69 79 LYS A O 1
ATOM 645 N N . VAL A 1 80 ? 0.777 4.729 -14.634 1.00 53.88 80 VAL A N 1
ATOM 646 C CA . VAL A 1 80 ? 1.167 3.543 -15.411 1.00 53.88 80 VAL A CA 1
ATOM 647 C C . VAL A 1 80 ? -0.105 2.857 -15.933 1.00 53.88 80 VAL A C 1
ATOM 649 O O . VAL A 1 80 ? -1.182 3.035 -15.362 1.00 53.88 80 VAL A O 1
ATOM 652 N N . LYS A 1 81 ? -0.027 2.120 -17.050 1.00 52.66 81 LYS A N 1
ATOM 653 C CA . LYS A 1 81 ? -1.196 1.458 -17.656 1.00 52.66 81 LYS A CA 1
ATOM 654 C C . LYS A 1 81 ? -1.757 0.387 -16.699 1.00 52.66 81 LYS A C 1
ATOM 656 O O . LYS A 1 81 ? -0.977 -0.465 -16.292 1.00 52.66 81 LYS A O 1
ATOM 661 N N . PRO A 1 82 ? -3.054 0.402 -16.334 1.00 52.66 82 PRO A N 1
ATOM 662 C CA . PRO A 1 82 ? -3.664 -0.620 -15.476 1.00 52.66 82 PRO A CA 1
ATOM 663 C C . PRO A 1 82 ? -3.572 -2.026 -16.088 1.00 52.66 82 PRO A C 1
ATOM 665 O O . PRO A 1 82 ? -3.454 -2.168 -17.305 1.00 52.66 82 PRO A O 1
ATOM 668 N N . VAL A 1 83 ? -3.608 -3.044 -15.229 1.00 53.84 83 VAL A N 1
ATOM 669 C CA . VAL A 1 83 ? -3.608 -4.458 -15.619 1.00 53.84 83 VAL A CA 1
ATOM 670 C C . VAL A 1 83 ? -5.058 -4.858 -15.906 1.00 53.84 83 VAL A C 1
ATOM 672 O O . VAL A 1 83 ? -5.920 -4.679 -15.036 1.00 53.84 83 VAL A O 1
ATOM 675 N N . GLU A 1 84 ? -5.314 -5.298 -17.141 1.00 56.94 84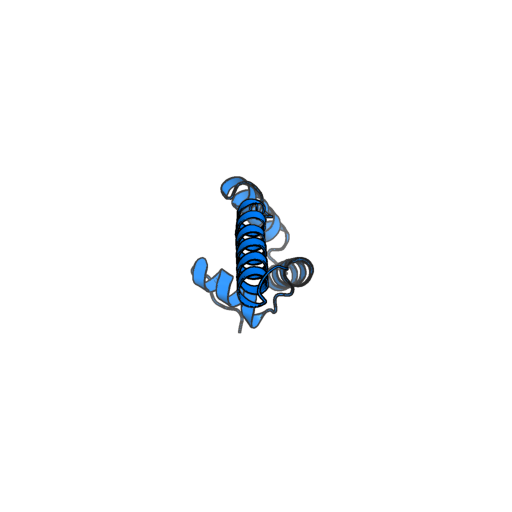 GLU A N 1
ATOM 676 C CA . GLU A 1 84 ? -6.613 -5.801 -17.628 1.00 56.94 84 GLU A CA 1
ATOM 677 C C . GLU A 1 84 ? -6.873 -7.239 -17.170 1.00 56.94 84 GLU A C 1
ATOM 679 O O . GLU A 1 84 ? -5.903 -8.034 -17.125 1.00 56.94 84 GLU A O 1
#

pLDDT: mean 73.06, std 10.61, range [52.66, 93.56]

Solvent-accessible surface area (backbone atoms only — not comparable to full-atom values): 4963 Å² total; per-residue (Å²): 131,84,51,73,69,56,54,52,52,51,53,52,52,52,53,52,51,51,52,52,51,54,57,72,66,59,60,61,92,65,59,57,69,69,62,36,52,52,53,51,51,53,52,44,60,77,34,62,93,47,40,69,61,53,53,39,54,54,38,26,77,76,66,72,42,48,64,75,66,43,49,37,49,51,18,60,78,68,75,43,85,60,79,130

Secondary structure (DSSP, 8-state):
---HHHHHHHHHHHHHHHHHHHHHH---TT-SHHHHHHHHHHHHHHTTTSHHHHHHHHHHHHH---HHHHHHHHHHHHTPPPP-

Mean predicted aligned error: 12.49 Å